Protein AF-A0A2S6NJQ5-F1 (afdb_monomer_lite)

Foldseek 3Di:
DDDDDDDDDDDPVVVVVLCVVCVVVVHDSRVSVVVVVVVLVPDPPVVNVVLVCCVVPNDPVRVVVVVVVVVVVVVVVVVVVVCVVCVVVVVVVDDPPDDPVRVVVVVVVVVVVVVVVVD

Sequence (119 aa):
MAGRAVSAWVSDDVAEAVTLEARRESRSPAQLAAQAVRFFMALPREARASVNALDNLGTPDQRRAALNEVARALNNAEFEMTCQRMAPHSLELMPDGMSDEALDAEAVRLTKAALKRGA

Organism: Rhodopila globiformis (NCBI:txid1071)

Structure (mmCIF, N/CA/C/O backbone):
data_AF-A0A2S6NJQ5-F1
#
_entry.id   AF-A0A2S6NJQ5-F1
#
loop_
_atom_site.group_PDB
_atom_site.id
_atom_site.type_symbol
_atom_site.label_atom_id
_atom_site.label_alt_id
_atom_site.label_comp_id
_atom_site.label_asym_id
_atom_site.label_entity_id
_atom_site.label_seq_id
_atom_site.pdbx_PDB_ins_code
_atom_site.Cartn_x
_atom_site.Cartn_y
_atom_site.Cartn_z
_atom_site.occupancy
_atom_site.B_iso_or_equiv
_atom_site.auth_seq_id
_atom_site.auth_comp_id
_atom_site.auth_asym_id
_atom_site.auth_atom_id
_atom_site.pdbx_PDB_model_num
ATOM 1 N N . MET A 1 1 ? -10.931 -23.246 -1.123 1.00 45.62 1 MET A N 1
ATOM 2 C CA . MET A 1 1 ? -9.941 -23.218 -0.022 1.00 45.62 1 MET A CA 1
ATOM 3 C C . MET A 1 1 ? -10.667 -22.817 1.250 1.00 45.62 1 MET A C 1
ATOM 5 O O . MET A 1 1 ? -11.226 -21.728 1.276 1.00 45.62 1 MET A O 1
ATOM 9 N N . ALA A 1 2 ? -10.734 -23.693 2.254 1.00 59.69 2 ALA A N 1
ATOM 10 C CA . ALA A 1 2 ? -11.397 -23.380 3.519 1.00 59.69 2 ALA A CA 1
ATOM 11 C C . ALA A 1 2 ? -10.540 -22.381 4.314 1.00 59.69 2 ALA A C 1
ATOM 13 O O . ALA A 1 2 ? -9.464 -22.728 4.798 1.00 59.69 2 ALA A O 1
ATOM 14 N N . GLY A 1 3 ? -10.984 -21.128 4.389 1.00 70.19 3 GLY A N 1
ATOM 15 C CA . GLY A 1 3 ? -10.384 -20.123 5.265 1.00 70.19 3 GLY A CA 1
ATOM 16 C C . GLY A 1 3 ? -10.907 -20.264 6.695 1.00 70.19 3 GLY A C 1
ATOM 17 O O . GLY A 1 3 ? -12.025 -20.729 6.906 1.00 70.19 3 GLY A O 1
ATOM 18 N N . ARG A 1 4 ? -10.108 -19.847 7.681 1.00 85.25 4 ARG A N 1
ATOM 19 C CA . ARG A 1 4 ? -10.577 -19.631 9.057 1.00 85.25 4 ARG A CA 1
ATOM 20 C C . ARG A 1 4 ? -10.884 -18.152 9.255 1.00 85.25 4 ARG A C 1
ATOM 22 O O . ARG A 1 4 ? -10.112 -17.306 8.808 1.00 85.25 4 ARG A O 1
ATOM 29 N N . ALA A 1 5 ? -11.999 -17.856 9.917 1.00 85.69 5 ALA A N 1
ATOM 30 C CA . ALA A 1 5 ? -12.349 -16.491 10.278 1.00 85.69 5 ALA A CA 1
ATOM 31 C C . ALA A 1 5 ? -11.473 -16.015 11.445 1.00 85.69 5 ALA A C 1
ATOM 33 O O . ALA A 1 5 ? -11.307 -16.727 12.435 1.00 85.69 5 ALA A O 1
ATOM 34 N N . VAL A 1 6 ? -10.935 -14.804 11.315 1.00 84.06 6 VAL A N 1
ATOM 35 C CA . VAL A 1 6 ? -10.288 -14.052 12.392 1.00 84.06 6 VAL A CA 1
ATOM 36 C C . VAL A 1 6 ? -11.060 -12.746 12.525 1.00 84.06 6 VAL A C 1
ATOM 38 O O . VAL A 1 6 ? -11.283 -12.068 11.525 1.00 84.06 6 VAL A O 1
ATOM 41 N N . SER A 1 7 ? -11.502 -12.419 13.737 1.00 87.00 7 SER A N 1
ATOM 42 C CA . SER A 1 7 ? -12.259 -11.200 14.031 1.00 87.00 7 SER A CA 1
ATOM 43 C C . SER A 1 7 ? -11.404 -10.220 14.824 1.00 87.00 7 SER A C 1
ATOM 45 O O . SER A 1 7 ? -10.731 -10.620 15.774 1.00 87.00 7 SER A O 1
ATOM 47 N N . ALA A 1 8 ? -11.479 -8.941 14.470 1.00 88.94 8 ALA A N 1
ATOM 48 C CA . ALA A 1 8 ? -10.858 -7.846 15.201 1.00 88.94 8 ALA A CA 1
ATOM 49 C C . ALA A 1 8 ? -11.831 -6.668 15.269 1.00 88.94 8 ALA A C 1
ATOM 51 O O . ALA A 1 8 ? -12.613 -6.456 14.342 1.00 88.94 8 ALA A O 1
ATOM 52 N N . TRP A 1 9 ? -11.769 -5.917 16.365 1.00 93.62 9 TRP A N 1
ATOM 53 C CA . TRP A 1 9 ? -12.493 -4.661 16.503 1.00 93.62 9 TRP A CA 1
ATOM 54 C C . TRP A 1 9 ? -11.660 -3.534 15.902 1.00 93.62 9 TRP A C 1
ATOM 56 O O . TRP A 1 9 ? -10.471 -3.416 16.196 1.00 93.62 9 TRP A O 1
ATOM 66 N N . VAL A 1 10 ? -12.293 -2.728 15.058 1.00 92.88 10 VAL A N 1
ATOM 67 C CA . VAL A 1 10 ? -11.721 -1.525 14.450 1.00 92.88 10 VAL A CA 1
ATOM 68 C C . VAL A 1 10 ? -12.694 -0.371 14.656 1.00 92.88 10 VAL A C 1
ATOM 70 O O . VAL A 1 10 ? -13.868 -0.602 14.944 1.00 92.88 10 VAL A O 1
ATOM 73 N N . SER A 1 11 ? -12.208 0.857 14.536 1.00 95.50 11 SER A N 1
ATOM 74 C CA . SER A 1 11 ? -13.056 2.044 14.542 1.00 95.50 11 SER A CA 1
ATOM 75 C C . SER A 1 11 ? -13.913 2.128 13.272 1.00 95.50 11 SER A C 1
ATOM 77 O O . SER A 1 11 ? -13.578 1.539 12.237 1.00 95.50 11 SER A O 1
ATOM 79 N N . ASP A 1 12 ? -15.030 2.852 13.358 1.00 96.56 12 ASP A N 1
ATOM 80 C CA . ASP A 1 12 ? -16.011 2.951 12.269 1.00 96.56 12 ASP A CA 1
ATOM 81 C C . ASP A 1 12 ? -15.403 3.536 10.986 1.00 96.56 12 ASP A C 1
ATOM 83 O O . ASP A 1 12 ? -15.677 3.042 9.895 1.00 96.56 12 ASP A O 1
ATOM 87 N N . ASP A 1 13 ? -14.500 4.510 11.106 1.00 96.50 13 ASP A N 1
ATOM 88 C CA . ASP A 1 13 ? -13.783 5.114 9.976 1.00 96.50 13 ASP A CA 1
ATOM 89 C C . ASP A 1 13 ? -12.936 4.088 9.202 1.00 96.50 13 ASP A C 1
ATOM 91 O O . ASP A 1 13 ? -12.935 4.068 7.969 1.00 96.50 13 ASP A O 1
ATOM 95 N N . VAL A 1 14 ? -12.262 3.177 9.909 1.00 94.56 14 VAL A N 1
ATOM 96 C CA . VAL A 1 14 ? -11.497 2.084 9.295 1.00 94.56 14 VAL A CA 1
ATOM 97 C C . VAL A 1 14 ? -12.437 1.074 8.635 1.00 94.56 14 VAL A C 1
ATOM 99 O O . VAL A 1 14 ? -12.170 0.626 7.517 1.00 94.56 14 VAL A O 1
ATOM 102 N N . ALA A 1 15 ? -13.548 0.719 9.286 1.00 95.62 15 ALA A N 1
ATOM 103 C CA . ALA A 1 15 ? -14.534 -0.205 8.724 1.00 95.62 15 ALA A CA 1
ATOM 104 C C . ALA A 1 15 ? -15.180 0.344 7.436 1.00 95.62 15 ALA A C 1
ATOM 106 O O . ALA A 1 15 ? -15.343 -0.389 6.449 1.00 95.62 15 ALA A O 1
ATOM 107 N N . GLU A 1 16 ? -15.505 1.637 7.419 1.00 96.88 16 GLU A N 1
ATOM 108 C CA . GLU A 1 16 ? -16.021 2.340 6.245 1.00 96.88 16 GLU A CA 1
ATOM 109 C C . GLU A 1 16 ? -14.987 2.387 5.118 1.00 96.88 16 GLU A C 1
ATOM 111 O O . GLU A 1 16 ? -15.312 2.038 3.978 1.00 96.88 16 GLU A O 1
ATOM 116 N N . ALA A 1 17 ? -13.730 2.726 5.426 1.00 95.75 17 ALA A N 1
ATOM 117 C CA . ALA A 1 17 ? -12.648 2.758 4.445 1.00 95.75 17 ALA A CA 1
ATOM 118 C C . ALA A 1 17 ? -12.424 1.385 3.789 1.00 95.75 17 ALA A C 1
ATOM 120 O O . ALA A 1 17 ? -12.374 1.283 2.562 1.00 95.75 17 ALA A O 1
ATOM 121 N N . VAL A 1 18 ? -12.379 0.307 4.582 1.00 95.75 18 VAL A N 1
ATOM 122 C CA . VAL A 1 18 ? -12.258 -1.068 4.063 1.00 95.75 18 VAL A CA 1
ATOM 123 C C . VAL A 1 18 ? -13.438 -1.415 3.154 1.00 95.75 18 VAL A C 1
ATOM 125 O O . VAL A 1 18 ? -13.254 -2.023 2.100 1.00 95.75 18 VAL A O 1
ATOM 128 N N . THR A 1 19 ? -14.656 -1.023 3.530 1.00 96.25 19 THR A N 1
ATOM 129 C CA . THR A 1 19 ? -15.853 -1.282 2.719 1.00 96.25 19 THR A CA 1
ATOM 130 C C . THR A 1 19 ? -15.806 -0.538 1.385 1.00 96.25 19 THR A C 1
ATOM 132 O O . THR A 1 19 ? -16.163 -1.106 0.349 1.00 96.25 19 THR A O 1
ATOM 135 N N . LEU A 1 20 ? -15.364 0.721 1.397 1.00 97.19 20 LEU A N 1
ATOM 136 C CA . LEU A 1 20 ? -15.250 1.549 0.202 1.00 97.19 20 LEU A CA 1
ATOM 137 C C . LEU A 1 20 ? -14.199 1.002 -0.770 1.00 97.19 20 LEU A C 1
ATOM 139 O O . LEU A 1 20 ? -14.500 0.818 -1.951 1.00 97.19 20 LEU A O 1
ATOM 143 N N . GLU A 1 21 ? -12.997 0.698 -0.281 1.00 97.00 21 GLU A N 1
ATOM 144 C CA . GLU A 1 21 ? -11.914 0.174 -1.119 1.00 97.00 21 GLU A CA 1
ATOM 145 C C . GLU A 1 21 ? -12.232 -1.223 -1.659 1.00 97.00 21 GLU A C 1
ATOM 147 O O . GLU A 1 21 ? -12.009 -1.504 -2.836 1.00 97.00 21 GLU A O 1
ATOM 152 N N . ALA A 1 22 ? -12.874 -2.081 -0.860 1.00 96.19 22 ALA A N 1
ATOM 153 C CA . ALA A 1 22 ? -13.286 -3.401 -1.327 1.00 96.19 22 ALA A CA 1
ATOM 154 C C . ALA A 1 22 ? -14.239 -3.300 -2.531 1.00 96.19 22 ALA A C 1
ATOM 156 O O . ALA A 1 22 ? -14.091 -4.040 -3.503 1.00 96.19 22 ALA A O 1
ATOM 157 N N . ARG A 1 23 ? -15.168 -2.333 -2.518 1.00 96.44 23 ARG A N 1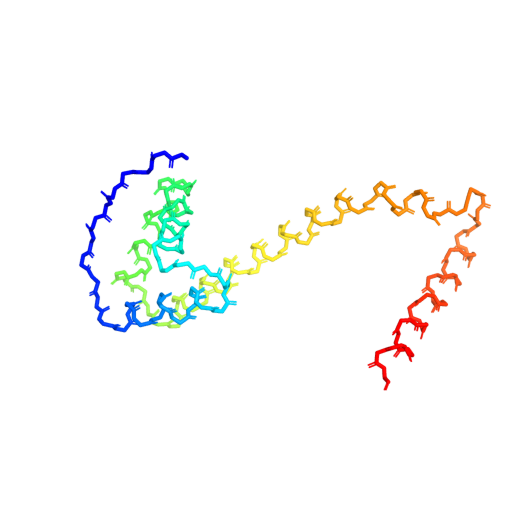
ATOM 158 C CA . ARG A 1 23 ? -16.053 -2.069 -3.665 1.00 96.44 23 ARG A CA 1
ATOM 159 C C . ARG A 1 23 ? -15.281 -1.597 -4.894 1.00 96.44 23 ARG A C 1
ATOM 161 O O . ARG A 1 23 ? -15.564 -2.084 -5.985 1.00 96.44 23 ARG A O 1
ATOM 168 N N . ARG A 1 24 ? -14.311 -0.689 -4.729 1.00 96.56 24 ARG A N 1
ATOM 169 C CA . ARG A 1 24 ? -13.465 -0.187 -5.831 1.00 96.56 24 ARG A CA 1
ATOM 170 C C . ARG A 1 24 ? -12.693 -1.314 -6.511 1.00 96.56 24 ARG A C 1
ATOM 172 O O . ARG A 1 24 ? -12.592 -1.336 -7.732 1.00 96.56 24 ARG A O 1
ATOM 179 N N . GLU A 1 25 ? -12.234 -2.289 -5.735 1.00 94.94 25 GLU A N 1
ATOM 180 C CA . GLU A 1 25 ? -11.501 -3.451 -6.242 1.00 94.94 25 GLU A CA 1
ATOM 181 C C . GLU A 1 25 ? -12.395 -4.634 -6.657 1.00 94.94 25 GLU A C 1
ATOM 183 O O . GLU A 1 25 ? -11.879 -5.696 -7.006 1.00 94.94 25 GLU A O 1
ATOM 188 N N . SER A 1 26 ? -13.729 -4.489 -6.624 1.00 96.12 26 SER A N 1
ATOM 189 C CA . SER A 1 26 ? -14.683 -5.586 -6.874 1.00 96.12 26 SER A CA 1
ATOM 190 C C . SER A 1 26 ? -14.432 -6.823 -5.993 1.00 96.12 26 SER A C 1
ATOM 192 O O . SER A 1 26 ? -14.500 -7.969 -6.440 1.00 96.12 26 SER A O 1
ATOM 194 N N . ARG A 1 27 ? -14.127 -6.589 -4.714 1.00 94.50 27 ARG A N 1
ATOM 195 C CA . ARG A 1 27 ? -13.840 -7.599 -3.686 1.00 94.50 27 ARG A CA 1
ATOM 196 C C . ARG A 1 27 ? -14.799 -7.461 -2.509 1.00 94.50 27 ARG A C 1
ATOM 198 O O . ARG A 1 27 ? -15.415 -6.423 -2.285 1.00 94.50 27 ARG A O 1
ATOM 205 N N . SER A 1 28 ? -14.919 -8.520 -1.714 1.00 94.88 28 SER A N 1
ATOM 206 C CA . SER A 1 28 ? -15.583 -8.427 -0.409 1.00 94.88 28 SER A CA 1
ATOM 207 C C . SER A 1 28 ? -14.662 -7.763 0.630 1.00 94.88 28 SER A C 1
ATOM 209 O O . SER A 1 28 ? -13.443 -7.956 0.565 1.00 94.88 28 SER A O 1
ATOM 211 N N . PRO A 1 29 ? -15.208 -7.060 1.643 1.00 94.38 29 PRO A N 1
ATOM 212 C CA . PRO A 1 29 ? -14.413 -6.501 2.743 1.00 94.38 29 P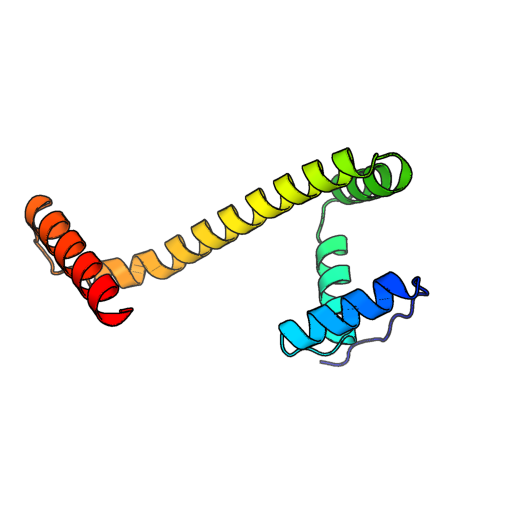RO A CA 1
ATOM 213 C C . PRO A 1 29 ? -13.511 -7.540 3.425 1.00 94.38 29 PRO A C 1
ATOM 215 O O . PRO A 1 29 ? -12.359 -7.261 3.742 1.00 94.38 29 PRO A O 1
ATOM 218 N N . ALA A 1 30 ? -13.998 -8.777 3.573 1.00 92.38 30 ALA A N 1
ATOM 219 C CA . ALA A 1 30 ? -13.230 -9.880 4.147 1.00 92.38 30 ALA A CA 1
ATOM 220 C C . ALA A 1 30 ? -12.009 -10.270 3.294 1.00 92.38 30 ALA A C 1
ATOM 222 O O . ALA A 1 30 ? -10.956 -10.588 3.843 1.00 92.38 30 ALA A O 1
ATOM 223 N N . GLN A 1 31 ? -12.122 -10.239 1.961 1.00 93.12 31 GLN A N 1
ATOM 224 C CA . GLN A 1 31 ? -10.991 -10.510 1.067 1.00 93.12 31 GLN A CA 1
ATOM 225 C C . GLN A 1 31 ? -9.935 -9.407 1.145 1.00 93.12 31 GLN A C 1
ATOM 227 O O . GLN A 1 31 ? -8.747 -9.726 1.215 1.00 93.12 31 GLN A O 1
ATOM 232 N N . LEU A 1 32 ? -10.359 -8.140 1.178 1.00 94.25 32 LEU A N 1
ATOM 233 C CA . LEU A 1 32 ? -9.446 -7.007 1.321 1.00 94.25 32 LEU A CA 1
ATOM 234 C C . LEU A 1 32 ? -8.724 -7.051 2.676 1.00 94.25 32 LEU A C 1
ATOM 236 O O . LEU A 1 32 ? -7.497 -6.984 2.728 1.00 94.25 32 LEU A O 1
ATOM 240 N N . ALA A 1 33 ? -9.462 -7.279 3.767 1.00 93.12 33 ALA A N 1
ATOM 241 C CA . ALA A 1 33 ? -8.885 -7.433 5.100 1.00 93.12 33 ALA A CA 1
ATOM 242 C C . ALA A 1 33 ? -7.894 -8.609 5.165 1.00 93.12 33 ALA A C 1
ATOM 244 O O . ALA A 1 33 ? -6.787 -8.468 5.683 1.00 93.12 33 ALA A O 1
ATOM 245 N N . ALA A 1 34 ? -8.241 -9.762 4.584 1.00 92.69 34 ALA A N 1
ATOM 246 C CA . ALA A 1 34 ? -7.341 -10.911 4.527 1.00 92.69 34 ALA A CA 1
ATOM 247 C C . ALA A 1 34 ? -6.062 -10.617 3.723 1.00 92.69 34 ALA A C 1
ATOM 249 O O . ALA A 1 34 ? -4.985 -11.095 4.091 1.00 92.69 34 ALA A O 1
ATOM 250 N N . GLN A 1 35 ? -6.153 -9.834 2.644 1.00 93.81 35 GLN A N 1
ATOM 251 C CA . GLN A 1 35 ? -4.983 -9.394 1.887 1.00 93.81 35 GLN A CA 1
ATOM 252 C C . GLN A 1 35 ? -4.107 -8.446 2.711 1.00 93.81 35 GLN A C 1
ATOM 254 O O . GLN A 1 35 ? -2.897 -8.658 2.762 1.00 93.81 35 GLN A O 1
ATOM 259 N N . ALA A 1 36 ? -4.698 -7.456 3.385 1.00 93.06 36 ALA A N 1
ATOM 260 C CA . ALA A 1 36 ? -3.972 -6.518 4.239 1.00 93.06 36 ALA A CA 1
ATOM 261 C C . ALA A 1 36 ? -3.230 -7.244 5.375 1.00 93.06 36 ALA A C 1
ATOM 263 O O . ALA A 1 36 ? -2.038 -7.020 5.586 1.00 93.06 36 ALA A O 1
ATOM 264 N N . VAL A 1 37 ? -3.894 -8.197 6.043 1.00 93.75 37 VAL A N 1
ATOM 265 C CA . VAL A 1 37 ? -3.271 -9.041 7.076 1.00 93.75 37 VAL A CA 1
ATOM 266 C C . VAL A 1 37 ? -2.126 -9.863 6.491 1.00 93.75 37 VAL A C 1
ATOM 268 O O . VAL A 1 37 ? -1.049 -9.924 7.082 1.00 93.75 37 VAL A O 1
ATOM 271 N N . ARG A 1 38 ? -2.319 -10.479 5.318 1.00 94.81 38 ARG A N 1
ATOM 272 C CA . ARG A 1 38 ? -1.260 -11.249 4.654 1.00 94.81 38 ARG A CA 1
ATOM 273 C C . ARG A 1 38 ? -0.056 -10.375 4.314 1.00 94.81 38 ARG A C 1
ATOM 275 O O . ARG A 1 38 ? 1.066 -10.806 4.557 1.00 94.81 38 ARG A O 1
ATOM 282 N N . PHE A 1 39 ? -0.284 -9.176 3.780 1.00 94.25 39 PHE A N 1
ATOM 283 C CA . PHE A 1 39 ? 0.774 -8.214 3.480 1.00 94.25 39 PHE A CA 1
ATOM 284 C C . PHE A 1 39 ? 1.558 -7.858 4.744 1.00 94.25 39 PHE A C 1
ATOM 286 O O . PHE A 1 39 ? 2.770 -8.047 4.785 1.00 94.25 39 PHE A O 1
ATOM 293 N N . PHE A 1 40 ? 0.864 -7.444 5.806 1.00 94.81 40 PHE A N 1
ATOM 294 C CA . PHE A 1 40 ? 1.509 -7.070 7.061 1.00 94.81 40 PHE A CA 1
ATOM 295 C C . 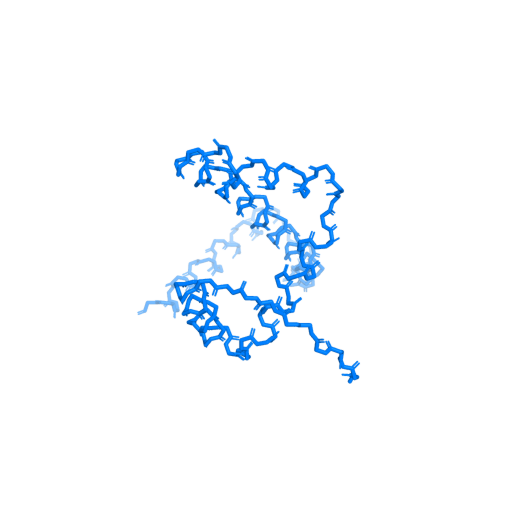PHE A 1 40 ? 2.306 -8.235 7.669 1.00 94.81 40 PHE A C 1
ATOM 297 O O . PHE A 1 40 ? 3.427 -8.044 8.135 1.00 94.81 40 PHE A O 1
ATOM 304 N N . MET A 1 41 ? 1.779 -9.463 7.612 1.00 95.75 41 MET A N 1
ATOM 305 C CA . MET A 1 41 ? 2.475 -10.664 8.096 1.00 95.75 41 MET A CA 1
ATOM 306 C C . MET A 1 41 ? 3.676 -11.078 7.237 1.00 95.75 41 MET A C 1
ATOM 308 O O . MET A 1 41 ? 4.598 -11.698 7.766 1.00 95.75 41 MET A O 1
ATOM 312 N N . ALA A 1 42 ? 3.694 -10.732 5.948 1.00 96.50 42 ALA A N 1
ATOM 313 C CA . ALA A 1 42 ? 4.815 -11.015 5.053 1.00 96.50 42 ALA A CA 1
ATOM 314 C C . ALA A 1 42 ? 6.021 -10.085 5.278 1.00 96.50 42 ALA A C 1
ATOM 316 O O . ALA A 1 42 ? 7.137 -10.432 4.897 1.00 96.50 42 ALA A O 1
ATOM 317 N N . LEU A 1 43 ? 5.822 -8.923 5.911 1.00 95.06 43 LEU A N 1
ATOM 318 C CA . LEU A 1 43 ? 6.915 -8.013 6.255 1.00 95.06 43 LEU A CA 1
ATOM 319 C C . LEU A 1 43 ? 7.877 -8.653 7.275 1.00 95.06 43 LEU A C 1
ATOM 321 O O . LEU A 1 43 ? 7.416 -9.361 8.175 1.00 95.06 43 LEU A O 1
ATOM 325 N N . PRO A 1 44 ? 9.193 -8.367 7.223 1.00 97.06 44 PRO A N 1
ATOM 326 C CA . PRO A 1 44 ? 10.125 -8.727 8.291 1.00 97.06 44 PRO A CA 1
ATOM 327 C C . PRO A 1 44 ? 9.683 -8.181 9.654 1.00 97.06 44 PRO A C 1
ATOM 329 O O . PRO A 1 44 ? 8.957 -7.184 9.743 1.00 97.06 44 PRO A O 1
ATOM 332 N N . ARG A 1 45 ? 10.128 -8.820 10.741 1.00 96.94 45 ARG A N 1
ATOM 333 C CA . ARG A 1 45 ? 9.737 -8.429 12.106 1.00 96.94 45 ARG A CA 1
ATOM 334 C C . ARG A 1 45 ? 10.089 -6.969 12.391 1.00 96.94 45 ARG A C 1
ATOM 336 O O . ARG A 1 45 ? 9.295 -6.262 13.004 1.00 96.94 45 ARG A O 1
ATOM 343 N N . GLU A 1 46 ? 11.254 -6.542 11.932 1.00 97.00 46 GLU A N 1
ATOM 344 C CA . GLU A 1 46 ? 11.798 -5.198 12.078 1.00 97.00 46 GLU A CA 1
ATOM 345 C C . GLU A 1 46 ? 10.909 -4.185 11.353 1.00 97.00 46 GLU A C 1
ATOM 347 O O . GLU A 1 46 ? 10.524 -3.180 11.940 1.00 97.00 46 GLU A O 1
ATOM 352 N N . ALA A 1 47 ? 10.479 -4.499 10.128 1.00 95.25 47 ALA A N 1
ATOM 353 C CA . ALA A 1 47 ? 9.569 -3.651 9.364 1.00 95.25 47 ALA A CA 1
ATOM 354 C C . ALA A 1 47 ? 8.198 -3.519 10.046 1.00 95.25 47 ALA A C 1
ATOM 356 O O . ALA A 1 47 ? 7.686 -2.409 10.174 1.00 95.25 47 ALA A O 1
ATOM 357 N N . ARG A 1 48 ? 7.626 -4.618 10.567 1.00 96.44 48 ARG A N 1
ATOM 358 C CA . ARG A 1 48 ? 6.388 -4.544 11.368 1.00 96.44 48 ARG A CA 1
ATOM 359 C C . ARG A 1 48 ? 6.565 -3.684 12.620 1.00 96.44 48 ARG A C 1
ATOM 361 O O . ARG A 1 48 ? 5.670 -2.918 12.962 1.00 96.44 48 ARG A O 1
ATOM 368 N N . ALA A 1 49 ? 7.709 -3.797 13.299 1.00 96.50 49 ALA A N 1
ATOM 369 C CA . ALA A 1 49 ? 8.014 -2.971 14.464 1.00 96.50 49 ALA A CA 1
ATOM 370 C C . ALA A 1 49 ? 8.109 -1.482 14.095 1.00 96.50 49 ALA A C 1
ATOM 372 O O . ALA A 1 49 ? 7.575 -0.649 14.822 1.00 96.50 49 ALA A O 1
ATOM 373 N N . SER A 1 50 ? 8.715 -1.149 12.953 1.00 95.56 50 SER A N 1
ATOM 374 C CA . SER A 1 50 ? 8.770 0.223 12.441 1.00 95.56 50 SER A CA 1
ATOM 375 C C . SER A 1 50 ? 7.393 0.775 12.074 1.00 95.56 50 SER A C 1
ATOM 377 O O . SER A 1 50 ? 7.107 1.916 12.426 1.00 95.56 50 SER A O 1
ATOM 379 N N . VAL A 1 51 ? 6.522 -0.019 11.438 1.00 94.25 51 VAL A N 1
ATOM 380 C CA . VAL A 1 51 ? 5.127 0.381 11.163 1.00 94.25 51 VAL A CA 1
ATOM 381 C C . VAL A 1 51 ? 4.395 0.685 12.472 1.00 94.25 51 VAL A C 1
ATOM 383 O O . VAL A 1 51 ? 3.851 1.772 12.632 1.00 94.25 51 VAL A O 1
ATOM 386 N N . ASN A 1 52 ? 4.487 -0.209 13.461 1.00 94.75 52 ASN A N 1
ATOM 387 C CA . ASN A 1 52 ? 3.874 0.016 14.772 1.00 94.75 52 ASN A CA 1
ATOM 388 C C . ASN A 1 52 ? 4.444 1.259 15.480 1.00 94.75 52 ASN A C 1
ATOM 390 O O . ASN A 1 52 ? 3.712 1.980 16.154 1.00 94.75 52 ASN A O 1
ATOM 394 N N . ALA A 1 53 ? 5.749 1.517 15.371 1.00 95.31 53 ALA A N 1
ATOM 395 C CA . ALA A 1 53 ? 6.364 2.709 15.952 1.00 95.31 53 ALA A CA 1
ATOM 396 C C . ALA A 1 53 ? 5.855 3.989 15.274 1.00 95.31 53 ALA A C 1
ATOM 398 O O . ALA A 1 53 ? 5.569 4.971 15.955 1.00 95.31 53 ALA A O 1
ATOM 399 N N . LEU A 1 54 ? 5.699 3.965 13.951 1.00 94.81 54 LEU A N 1
ATOM 400 C CA . LEU A 1 54 ? 5.177 5.079 13.169 1.00 94.81 54 LEU A CA 1
ATOM 401 C C . LEU A 1 54 ? 3.705 5.377 13.503 1.00 94.81 54 LEU A C 1
ATOM 403 O O . LEU A 1 54 ? 3.326 6.542 13.613 1.00 94.81 54 LEU A O 1
ATOM 407 N N . ASP A 1 55 ? 2.891 4.347 13.727 1.00 91.56 55 ASP A N 1
ATOM 408 C CA . ASP A 1 55 ? 1.497 4.522 14.140 1.00 91.56 55 ASP A CA 1
ATOM 409 C C . ASP A 1 55 ? 1.387 5.131 15.542 1.00 91.56 55 ASP A C 1
ATOM 411 O O . ASP A 1 55 ? 0.607 6.060 15.747 1.00 91.56 55 ASP A O 1
ATOM 415 N N . ASN A 1 56 ? 2.215 4.675 16.485 1.00 94.00 56 ASN A N 1
ATOM 416 C CA . ASN A 1 56 ? 2.157 5.129 17.876 1.00 94.00 56 ASN A CA 1
ATOM 417 C C . ASN A 1 56 ? 2.821 6.493 18.118 1.00 94.00 56 ASN A C 1
ATOM 419 O O . ASN A 1 56 ? 2.349 7.263 18.950 1.00 94.00 56 ASN A O 1
ATOM 423 N N . LEU A 1 57 ? 3.938 6.778 17.441 1.00 94.88 57 LEU A N 1
ATOM 424 C CA . LEU A 1 57 ? 4.800 7.932 17.736 1.00 94.88 57 LEU A CA 1
ATOM 425 C C . LEU A 1 57 ? 4.864 8.949 16.594 1.00 94.88 57 LEU A C 1
ATOM 427 O O . LEU A 1 57 ? 5.260 10.093 16.816 1.00 94.88 57 LEU A O 1
ATOM 431 N N . GLY A 1 58 ? 4.519 8.542 15.373 1.00 92.88 58 GLY A N 1
ATOM 432 C CA . GLY A 1 58 ? 4.630 9.394 14.198 1.00 92.88 58 GLY A CA 1
ATOM 433 C C . GLY A 1 58 ? 3.598 10.515 14.197 1.00 92.88 58 GLY A C 1
ATOM 434 O O . GLY A 1 58 ? 2.431 10.332 14.553 1.00 92.88 58 GLY A O 1
ATOM 435 N N . THR A 1 59 ? 4.003 11.691 13.728 1.00 96.75 59 THR A N 1
ATOM 436 C CA . THR A 1 59 ? 3.044 12.737 13.367 1.00 96.75 59 THR A CA 1
ATOM 437 C C . THR A 1 59 ? 2.267 12.330 12.105 1.00 96.75 59 THR A C 1
ATOM 439 O O . THR A 1 59 ? 2.735 11.489 11.330 1.00 96.75 59 THR A O 1
ATOM 442 N N . PRO A 1 60 ? 1.088 12.923 11.836 1.00 94.25 60 PRO A N 1
ATOM 443 C CA . PRO A 1 60 ? 0.360 12.678 10.590 1.00 94.25 60 PRO A CA 1
ATOM 444 C C . PRO A 1 60 ? 1.211 12.886 9.326 1.00 94.25 60 PRO A C 1
ATOM 446 O O . PRO A 1 60 ? 1.117 12.092 8.390 1.00 94.25 60 PRO A O 1
ATOM 449 N N . ASP A 1 61 ? 2.082 13.898 9.317 1.00 95.81 61 ASP A N 1
ATOM 450 C CA . ASP A 1 61 ? 2.958 14.187 8.177 1.00 95.81 61 ASP A CA 1
ATOM 451 C C . ASP A 1 61 ? 4.079 13.157 8.028 1.00 95.81 61 ASP A C 1
ATOM 453 O O . ASP A 1 61 ? 4.364 12.723 6.914 1.00 95.81 61 ASP A O 1
ATOM 457 N N . GLN A 1 62 ? 4.671 12.699 9.136 1.00 95.56 62 GLN A N 1
ATOM 458 C CA . GLN A 1 62 ? 5.662 11.618 9.115 1.00 95.56 62 GLN A CA 1
ATOM 459 C C . GLN A 1 62 ? 5.045 10.307 8.622 1.00 95.56 62 GLN A C 1
ATOM 461 O O . GLN A 1 62 ? 5.643 9.624 7.792 1.00 95.56 62 GLN A O 1
ATOM 466 N N . ARG A 1 63 ? 3.823 9.988 9.076 1.00 94.31 63 ARG A N 1
ATOM 467 C CA . ARG A 1 63 ? 3.050 8.842 8.579 1.00 94.31 63 ARG A CA 1
ATOM 468 C C . ARG A 1 63 ? 2.833 8.932 7.074 1.00 94.31 63 ARG A C 1
ATOM 470 O O . ARG A 1 63 ? 3.144 7.990 6.351 1.00 94.31 63 ARG A O 1
ATOM 477 N N . ARG A 1 64 ? 2.353 10.080 6.590 1.00 94.38 64 ARG A N 1
ATOM 478 C CA . ARG A 1 64 ? 2.115 10.307 5.159 1.00 94.38 64 ARG A CA 1
ATOM 479 C C . ARG A 1 64 ? 3.401 10.196 4.342 1.00 94.38 64 ARG A C 1
ATOM 481 O O . ARG A 1 64 ? 3.397 9.542 3.304 1.00 94.38 64 ARG A O 1
ATOM 488 N N . ALA A 1 65 ? 4.492 10.804 4.805 1.00 95.31 65 ALA A N 1
ATOM 489 C CA . ALA A 1 65 ? 5.782 10.742 4.128 1.00 95.31 65 ALA A CA 1
ATOM 490 C C . ALA A 1 65 ? 6.287 9.295 4.012 1.00 95.31 65 ALA A C 1
ATOM 492 O O . ALA A 1 65 ? 6.640 8.859 2.920 1.00 95.31 65 ALA A O 1
ATOM 493 N N . ALA A 1 66 ? 6.239 8.524 5.100 1.00 95.06 66 ALA A N 1
ATOM 494 C CA . ALA A 1 66 ? 6.641 7.121 5.086 1.00 95.06 66 ALA A CA 1
ATOM 495 C C . ALA A 1 66 ? 5.763 6.264 4.158 1.00 95.06 66 ALA A C 1
ATOM 497 O O . ALA A 1 66 ? 6.287 5.471 3.379 1.00 95.06 66 ALA A O 1
ATOM 498 N N . LEU A 1 67 ? 4.437 6.445 4.188 1.00 93.19 67 LEU A N 1
ATOM 499 C CA . LEU A 1 67 ? 3.523 5.724 3.295 1.00 93.19 67 LEU A CA 1
ATOM 500 C C . LEU A 1 67 ? 3.754 6.075 1.818 1.00 93.19 67 LEU A C 1
ATOM 502 O O . LEU A 1 67 ? 3.666 5.192 0.968 1.00 93.19 67 LEU A O 1
ATOM 506 N N . ASN A 1 68 ? 4.111 7.324 1.505 1.00 96.00 68 ASN A N 1
ATOM 507 C CA . ASN A 1 68 ? 4.475 7.726 0.144 1.00 96.00 68 ASN A CA 1
ATOM 508 C C . ASN A 1 68 ? 5.757 7.032 -0.344 1.00 96.00 68 ASN A C 1
ATOM 510 O O . ASN A 1 68 ? 5.827 6.635 -1.507 1.00 96.00 68 ASN A O 1
ATOM 514 N N . GLU A 1 69 ? 6.755 6.855 0.525 1.00 96.50 69 GLU A N 1
ATOM 515 C CA . GLU A 1 69 ? 7.968 6.102 0.180 1.00 96.50 69 GLU A CA 1
ATOM 516 C C . GLU A 1 69 ? 7.664 4.617 -0.056 1.00 96.50 69 GLU A C 1
ATOM 518 O O . GLU A 1 69 ? 8.140 4.038 -1.033 1.00 96.50 69 GLU A O 1
ATOM 523 N N . VAL A 1 70 ? 6.805 4.011 0.773 1.00 94.19 70 VAL A N 1
ATOM 524 C CA . VAL A 1 70 ? 6.341 2.630 0.552 1.00 94.19 70 VAL A CA 1
ATOM 525 C C . VAL A 1 70 ? 5.600 2.519 -0.781 1.00 94.19 70 VAL A C 1
ATOM 527 O O . VAL A 1 70 ? 5.885 1.611 -1.559 1.00 94.19 70 VAL A O 1
ATOM 530 N N . ALA A 1 71 ? 4.696 3.454 -1.087 1.00 94.19 71 ALA A N 1
ATOM 531 C CA . ALA A 1 71 ? 3.968 3.467 -2.354 1.00 94.19 71 ALA A CA 1
AT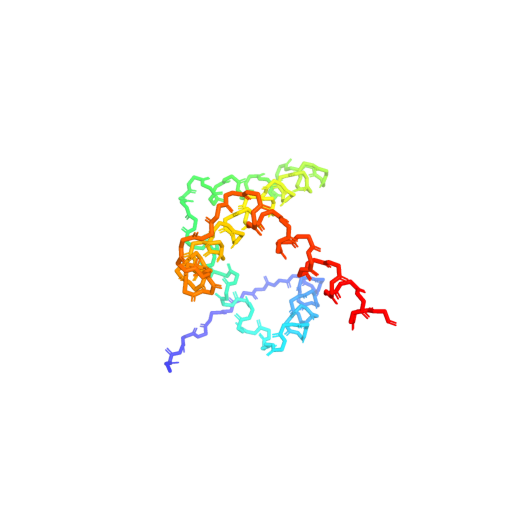OM 532 C C . ALA A 1 71 ? 4.917 3.570 -3.557 1.00 94.19 71 ALA A C 1
ATOM 534 O O . ALA A 1 71 ? 4.768 2.826 -4.525 1.00 94.19 71 ALA A O 1
ATOM 535 N N . ARG A 1 72 ? 5.936 4.438 -3.484 1.00 96.88 72 ARG A N 1
ATOM 536 C CA . ARG A 1 72 ? 6.956 4.559 -4.534 1.00 96.88 72 ARG A CA 1
ATOM 537 C C . ARG A 1 72 ? 7.713 3.246 -4.737 1.00 96.88 72 ARG A C 1
ATOM 539 O O . ARG A 1 72 ? 7.877 2.819 -5.875 1.00 96.88 72 ARG A O 1
ATOM 546 N N . ALA A 1 73 ? 8.137 2.596 -3.655 1.00 95.88 73 ALA A N 1
ATOM 547 C CA . ALA A 1 73 ? 8.844 1.321 -3.733 1.00 95.88 73 ALA A CA 1
ATOM 548 C C . ALA A 1 73 ? 7.978 0.214 -4.360 1.00 95.88 73 ALA A C 1
ATOM 550 O O . ALA A 1 73 ? 8.459 -0.532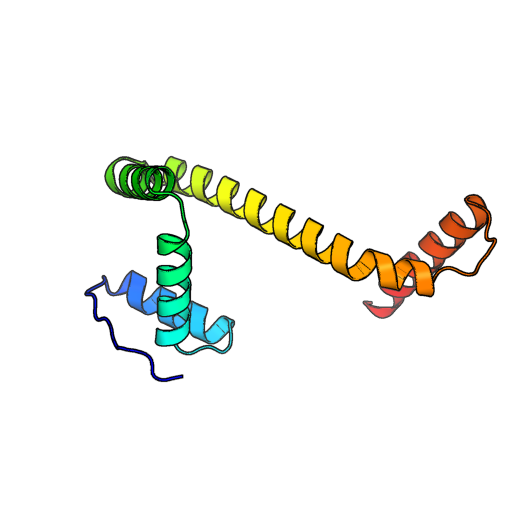 -5.212 1.00 95.88 73 ALA A O 1
ATOM 551 N N . LEU A 1 74 ? 6.697 0.135 -3.984 1.00 94.12 74 LEU A N 1
ATOM 552 C CA . LEU A 1 74 ? 5.762 -0.848 -4.537 1.00 94.12 74 LEU A CA 1
ATOM 553 C C . LEU A 1 74 ? 5.490 -0.616 -6.028 1.00 94.12 74 LEU A C 1
ATOM 555 O O . LEU A 1 74 ? 5.549 -1.567 -6.802 1.00 94.12 74 LEU A O 1
ATOM 559 N N . ASN A 1 75 ? 5.246 0.631 -6.436 1.00 94.62 75 ASN A N 1
ATOM 560 C CA . ASN A 1 75 ? 4.991 0.970 -7.838 1.00 94.62 75 ASN A CA 1
ATOM 561 C C . ASN A 1 75 ? 6.219 0.704 -8.720 1.00 94.62 75 ASN A C 1
ATOM 563 O O . ASN A 1 75 ? 6.082 0.203 -9.831 1.00 94.62 75 ASN A O 1
ATOM 567 N N . ASN A 1 76 ? 7.426 0.984 -8.220 1.00 95.56 76 ASN A N 1
ATOM 568 C CA . ASN A 1 76 ? 8.654 0.667 -8.950 1.00 95.56 76 ASN A CA 1
ATOM 569 C C . ASN A 1 76 ? 8.826 -0.848 -9.132 1.00 95.56 76 ASN A C 1
ATOM 571 O O . ASN A 1 76 ? 9.131 -1.298 -10.232 1.00 95.56 76 ASN A O 1
ATOM 575 N N . ALA A 1 77 ? 8.585 -1.638 -8.081 1.00 94.50 77 ALA A N 1
ATOM 576 C CA . ALA A 1 77 ? 8.665 -3.094 -8.172 1.00 94.50 77 ALA A CA 1
ATOM 577 C C . ALA A 1 77 ? 7.621 -3.672 -9.146 1.00 94.50 77 ALA A C 1
ATOM 579 O O . ALA A 1 77 ? 7.924 -4.582 -9.915 1.00 94.50 77 ALA A O 1
ATOM 580 N N . GLU A 1 78 ? 6.398 -3.134 -9.145 1.00 93.25 78 GLU A N 1
ATOM 581 C CA . GLU A 1 78 ? 5.342 -3.522 -10.086 1.00 93.25 78 GLU A CA 1
ATOM 582 C C . GLU A 1 78 ? 5.711 -3.182 -11.535 1.00 93.25 78 GLU A C 1
ATOM 584 O O . GLU A 1 78 ? 5.575 -4.036 -12.415 1.00 93.25 78 GLU A O 1
ATOM 589 N N . PHE A 1 79 ? 6.272 -1.993 -11.770 1.00 92.31 79 PHE A N 1
ATOM 590 C CA . PHE A 1 79 ? 6.792 -1.597 -13.075 1.00 92.31 79 PHE A CA 1
ATOM 591 C C . PHE A 1 79 ? 7.899 -2.544 -13.559 1.00 92.31 79 PHE A C 1
ATOM 593 O O . PHE A 1 79 ? 7.821 -3.060 -14.673 1.00 92.31 79 PHE A O 1
ATOM 600 N N . GLU A 1 80 ? 8.892 -2.843 -12.718 1.00 92.69 80 GLU A N 1
ATOM 601 C CA . GLU A 1 80 ? 9.982 -3.767 -13.055 1.00 92.69 80 GLU A CA 1
ATOM 602 C C . GLU A 1 80 ? 9.466 -5.174 -13.379 1.00 92.69 80 GLU A C 1
ATOM 604 O O . GLU A 1 80 ? 9.863 -5.764 -14.388 1.00 92.69 80 GLU A O 1
ATOM 609 N N . MET A 1 81 ? 8.541 -5.702 -12.570 1.00 91.06 81 MET A N 1
ATOM 610 C CA . MET A 1 81 ? 7.893 -6.989 -12.834 1.00 91.06 81 MET A CA 1
ATOM 611 C C . MET A 1 81 ? 7.159 -6.986 -14.177 1.00 91.06 81 MET A C 1
ATOM 613 O O . MET A 1 81 ? 7.239 -7.958 -14.931 1.00 91.06 81 MET A O 1
ATOM 617 N N . THR A 1 82 ? 6.447 -5.905 -14.491 1.00 89.88 82 THR A N 1
ATOM 618 C CA . THR A 1 82 ? 5.739 -5.753 -15.764 1.00 89.88 82 THR A CA 1
ATOM 619 C C . THR A 1 82 ? 6.718 -5.709 -16.935 1.00 89.88 82 THR A C 1
ATOM 621 O O . THR A 1 82 ? 6.547 -6.468 -17.890 1.00 89.88 82 THR A O 1
ATOM 624 N N . CYS A 1 83 ? 7.794 -4.925 -16.841 1.00 85.00 83 CYS A N 1
ATOM 625 C CA . CYS A 1 83 ? 8.852 -4.885 -17.851 1.00 85.00 83 CYS A CA 1
ATOM 626 C C . CYS A 1 83 ? 9.473 -6.267 -18.087 1.00 85.00 83 CYS A C 1
ATOM 628 O O . CYS A 1 83 ? 9.597 -6.690 -19.234 1.00 85.00 83 CYS A O 1
ATOM 630 N N . GLN A 1 84 ? 9.798 -7.008 -17.026 1.00 87.00 84 GLN A N 1
ATOM 631 C CA . GLN A 1 84 ? 10.356 -8.360 -17.139 1.00 87.00 84 GLN A CA 1
ATOM 632 C C . GLN A 1 84 ? 9.392 -9.342 -17.815 1.00 87.00 84 GLN A C 1
ATOM 634 O O . GLN A 1 84 ? 9.825 -10.191 -18.591 1.00 87.00 84 GLN A O 1
ATOM 639 N N . ARG A 1 85 ? 8.084 -9.231 -17.551 1.00 85.25 85 ARG A N 1
ATOM 640 C CA . ARG A 1 85 ? 7.065 -10.087 -18.184 1.00 85.25 85 ARG A CA 1
ATOM 641 C C . ARG A 1 85 ? 6.799 -9.712 -19.639 1.00 85.25 85 ARG A C 1
ATOM 643 O O . ARG A 1 85 ? 6.440 -10.587 -20.420 1.00 85.25 85 ARG A O 1
ATOM 650 N N . MET A 1 86 ? 6.959 -8.441 -20.003 1.00 81.00 86 MET A N 1
ATOM 651 C CA . MET A 1 86 ? 6.744 -7.960 -21.370 1.00 81.00 86 MET A CA 1
ATOM 652 C C . MET A 1 86 ? 7.978 -8.095 -22.265 1.00 81.00 86 MET A C 1
ATOM 654 O O . MET A 1 86 ? 7.809 -8.240 -23.472 1.00 81.00 86 MET A O 1
ATOM 658 N N . ALA A 1 87 ? 9.193 -8.098 -21.706 1.00 75.75 87 ALA A N 1
ATOM 659 C CA . ALA A 1 87 ? 10.442 -8.183 -22.467 1.00 75.75 87 ALA A CA 1
ATOM 660 C C . ALA A 1 87 ? 10.494 -9.353 -23.484 1.00 75.75 87 ALA A C 1
ATOM 662 O O . ALA A 1 87 ? 10.880 -9.118 -24.631 1.00 75.75 87 ALA A O 1
ATOM 663 N N . PRO A 1 88 ? 10.046 -10.582 -23.153 1.00 73.06 88 PRO A N 1
ATOM 664 C CA . PRO A 1 88 ? 10.012 -11.681 -24.119 1.00 73.06 88 PRO A CA 1
ATOM 665 C C . PRO A 1 88 ? 9.047 -11.409 -25.281 1.00 73.06 88 PRO A C 1
ATOM 667 O O . PRO A 1 88 ? 9.398 -11.613 -26.437 1.00 73.06 88 PRO A O 1
ATOM 670 N N . HIS A 1 89 ? 7.863 -10.864 -24.990 1.00 66.31 89 HIS A N 1
ATOM 671 C CA . HIS A 1 89 ? 6.868 -10.532 -26.012 1.00 66.31 89 HIS A CA 1
ATOM 672 C C . HIS A 1 89 ? 7.276 -9.336 -26.876 1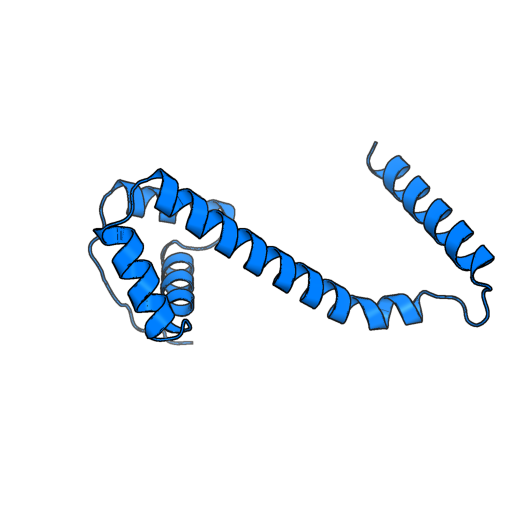.00 66.31 89 HIS A C 1
ATOM 674 O O . HIS A 1 89 ? 6.912 -9.278 -28.046 1.00 66.31 89 HIS A O 1
ATOM 680 N N . SER A 1 90 ? 8.047 -8.383 -26.340 1.00 61.06 90 SER A N 1
ATOM 681 C CA . SER A 1 90 ? 8.603 -7.302 -27.160 1.00 61.06 90 SER A CA 1
ATOM 682 C C . SER A 1 90 ? 9.645 -7.806 -28.153 1.00 61.06 90 SER A C 1
ATOM 684 O O . SER A 1 90 ? 9.675 -7.309 -29.272 1.00 61.06 90 SER A O 1
ATOM 686 N N . LEU A 1 91 ? 10.446 -8.812 -27.783 1.00 63.31 91 LEU A N 1
ATOM 687 C CA . LEU A 1 91 ? 11.420 -9.423 -28.692 1.00 63.31 91 LEU A CA 1
ATOM 688 C C . LEU A 1 91 ? 10.730 -10.189 -29.831 1.00 63.31 91 LEU A C 1
ATOM 690 O O . LEU A 1 91 ? 11.181 -10.116 -30.964 1.00 63.31 91 LEU A O 1
ATOM 694 N N . GLU A 1 92 ? 9.600 -10.847 -29.562 1.00 64.31 92 GLU A N 1
ATOM 695 C CA . GLU A 1 92 ? 8.788 -11.532 -30.586 1.00 64.31 92 GLU A CA 1
ATOM 696 C C . GLU A 1 92 ? 8.084 -10.567 -31.559 1.00 64.31 92 GLU A C 1
ATOM 698 O O . GLU A 1 92 ? 7.749 -10.941 -32.682 1.00 64.31 92 GLU A O 1
ATOM 703 N N . LEU A 1 93 ? 7.837 -9.325 -31.131 1.00 63.62 93 LEU A N 1
ATOM 704 C CA . LEU A 1 93 ? 7.228 -8.271 -31.948 1.00 63.62 93 LEU A CA 1
ATOM 705 C C . LEU A 1 93 ? 8.262 -7.443 -32.725 1.00 63.62 93 LEU A C 1
ATOM 707 O O . LEU A 1 93 ? 7.869 -6.645 -33.580 1.00 63.62 93 LEU A O 1
ATOM 711 N N . MET A 1 94 ? 9.556 -7.607 -32.434 1.00 60.19 94 MET A N 1
ATOM 712 C CA . MET A 1 94 ? 10.632 -6.938 -33.156 1.00 60.19 94 MET A CA 1
ATOM 713 C C . MET A 1 94 ? 10.995 -7.737 -34.414 1.00 60.19 94 MET A C 1
ATOM 715 O O . MET A 1 94 ? 11.357 -8.907 -34.313 1.00 60.19 94 MET A O 1
ATOM 719 N N . PRO A 1 95 ? 10.907 -7.139 -35.615 1.00 59.81 95 PRO A N 1
ATOM 720 C CA . PRO A 1 95 ? 11.359 -7.795 -36.835 1.00 59.81 95 PRO A CA 1
ATOM 721 C C . PRO A 1 95 ? 12.866 -8.061 -36.768 1.00 59.81 95 PRO A C 1
ATOM 723 O O . PRO A 1 95 ? 13.644 -7.137 -36.513 1.00 59.81 95 PRO A O 1
ATOM 726 N N . ASP A 1 96 ? 13.279 -9.304 -37.023 1.00 64.75 96 ASP A N 1
ATOM 727 C CA . ASP A 1 96 ? 14.695 -9.676 -37.061 1.00 64.75 96 ASP A CA 1
ATOM 728 C C . ASP A 1 96 ? 15.471 -8.782 -38.046 1.00 64.75 96 ASP A C 1
ATOM 730 O O . ASP A 1 96 ? 15.104 -8.645 -39.216 1.00 64.75 96 ASP A O 1
ATOM 734 N N . GLY A 1 97 ? 16.570 -8.183 -37.574 1.00 66.06 97 GLY A N 1
ATOM 735 C CA . GLY A 1 97 ? 17.522 -7.446 -38.412 1.00 66.06 97 GLY A CA 1
ATOM 736 C C . GLY A 1 97 ? 17.217 -5.964 -38.664 1.00 66.06 97 GLY A C 1
ATOM 737 O O . GLY A 1 97 ? 17.827 -5.380 -39.562 1.00 66.06 97 GLY A O 1
ATOM 738 N N . MET A 1 98 ? 16.315 -5.329 -37.906 1.00 67.00 98 MET A N 1
ATOM 739 C CA . MET A 1 98 ? 16.193 -3.863 -37.933 1.00 67.00 98 MET A CA 1
ATOM 740 C C . MET A 1 98 ? 17.435 -3.186 -37.337 1.00 67.00 98 MET A C 1
ATOM 742 O O . MET A 1 98 ? 17.929 -3.597 -36.291 1.00 67.00 98 MET A O 1
ATOM 746 N N . SER A 1 99 ? 17.923 -2.131 -37.998 1.00 75.19 99 SER A N 1
ATOM 747 C CA . SER A 1 99 ? 18.923 -1.236 -37.409 1.00 75.19 99 SER A CA 1
ATOM 748 C C . SER A 1 99 ? 18.310 -0.410 -36.277 1.00 75.19 99 SER A C 1
ATOM 750 O O . SER A 1 99 ? 17.099 -0.178 -36.261 1.00 75.19 99 SER A O 1
ATOM 752 N N . ASP A 1 100 ? 19.148 0.092 -35.369 1.00 72.62 100 ASP A N 1
ATOM 753 C CA . ASP A 1 100 ? 18.719 0.957 -34.261 1.00 72.62 100 ASP A CA 1
ATOM 754 C C . ASP A 1 100 ? 17.896 2.164 -34.757 1.00 72.62 100 ASP A C 1
ATOM 756 O O . ASP A 1 100 ? 16.857 2.490 -34.186 1.00 72.62 100 ASP A O 1
ATOM 760 N N . GLU A 1 101 ? 18.265 2.766 -35.897 1.00 78.56 101 GLU A N 1
ATOM 761 C CA . GLU A 1 101 ? 17.492 3.870 -36.488 1.00 78.56 101 GLU A CA 1
ATOM 762 C C . GLU A 1 101 ? 16.098 3.447 -36.983 1.00 78.56 101 GLU A C 1
ATOM 764 O O . GLU A 1 101 ? 15.151 4.237 -36.934 1.00 78.56 101 GLU A O 1
ATOM 769 N N . ALA A 1 102 ? 15.947 2.209 -37.463 1.00 76.75 102 ALA A N 1
ATOM 770 C CA . ALA A 1 102 ? 14.653 1.673 -37.878 1.00 76.75 102 ALA A CA 1
ATOM 771 C C . ALA A 1 102 ? 13.763 1.352 -36.667 1.00 76.75 102 ALA A C 1
ATOM 773 O O . ALA A 1 102 ? 12.552 1.584 -36.722 1.00 76.75 102 ALA A O 1
ATOM 774 N N . LEU A 1 103 ? 14.361 0.890 -35.563 1.00 73.00 103 LEU A N 1
ATOM 775 C CA . LEU A 1 103 ? 13.669 0.664 -34.293 1.00 73.00 103 LEU A CA 1
ATOM 776 C C . LEU A 1 103 ? 13.145 1.975 -33.697 1.00 73.00 103 LEU A C 1
ATOM 778 O O . LEU A 1 103 ? 11.972 2.050 -33.326 1.00 73.00 103 LEU A O 1
ATOM 782 N N . ASP A 1 104 ? 13.965 3.027 -33.679 1.00 78.81 104 ASP A N 1
ATOM 783 C CA . ASP A 1 104 ? 13.557 4.346 -33.184 1.00 78.81 104 ASP A CA 1
ATOM 784 C C . ASP A 1 104 ? 12.432 4.952 -34.035 1.00 78.81 104 ASP A C 1
ATOM 786 O O . ASP A 1 104 ? 11.438 5.472 -33.509 1.00 78.81 104 ASP A O 1
ATOM 790 N N . ALA A 1 105 ? 12.536 4.846 -35.363 1.00 81.25 105 ALA A N 1
ATOM 791 C CA . ALA A 1 105 ? 11.495 5.317 -36.270 1.00 81.25 105 ALA A CA 1
ATOM 792 C C . ALA A 1 105 ? 10.162 4.575 -36.053 1.00 81.25 105 ALA A C 1
ATOM 794 O O . ALA A 1 105 ? 9.091 5.199 -36.048 1.00 81.25 105 ALA A O 1
ATOM 795 N N . GLU A 1 106 ? 10.215 3.261 -35.827 1.00 75.56 106 GLU A N 1
ATOM 796 C CA . GLU A 1 106 ? 9.034 2.436 -35.582 1.00 75.56 106 GLU A CA 1
ATOM 797 C C . GLU A 1 106 ? 8.415 2.701 -34.200 1.00 75.56 106 GLU A C 1
ATOM 799 O O . GLU A 1 106 ? 7.194 2.855 -34.087 1.00 75.56 106 GLU A O 1
ATOM 804 N N . ALA A 1 107 ? 9.230 2.885 -33.158 1.00 76.94 107 ALA A N 1
ATOM 805 C CA . ALA A 1 107 ? 8.768 3.282 -31.829 1.00 76.94 107 ALA A CA 1
ATOM 806 C C . ALA A 1 107 ? 8.033 4.634 -31.858 1.00 76.94 107 ALA A C 1
ATOM 808 O O . ALA A 1 107 ? 6.940 4.775 -31.292 1.00 76.94 107 ALA A O 1
ATOM 809 N N . VAL A 1 108 ? 8.561 5.623 -32.589 1.00 80.62 108 VAL A N 1
ATOM 810 C CA . VAL A 1 108 ? 7.892 6.922 -32.786 1.00 80.62 108 VAL A CA 1
ATOM 811 C C . VAL A 1 108 ? 6.559 6.753 -33.519 1.00 80.62 108 VAL A C 1
ATOM 813 O O . VAL A 1 108 ? 5.565 7.397 -33.156 1.00 80.62 108 VAL A O 1
ATOM 816 N N . ARG A 1 109 ? 6.502 5.883 -34.535 1.00 81.94 109 ARG A N 1
ATOM 817 C CA . ARG A 1 109 ? 5.274 5.600 -35.292 1.00 81.94 109 ARG A CA 1
ATOM 818 C C . ARG A 1 109 ? 4.197 4.977 -34.402 1.00 81.94 109 ARG A C 1
ATOM 820 O O . ARG A 1 109 ? 3.055 5.444 -34.422 1.00 81.94 109 ARG A O 1
ATOM 827 N N . LEU A 1 110 ? 4.555 3.969 -33.605 1.00 77.31 110 LEU A N 1
ATOM 828 C CA . LEU A 1 110 ? 3.648 3.275 -32.686 1.00 77.31 110 LEU A CA 1
ATOM 829 C C . LEU A 1 110 ? 3.116 4.216 -31.599 1.00 77.31 110 LEU A C 1
ATOM 831 O O . LEU A 1 110 ? 1.904 4.279 -31.379 1.00 77.31 110 LEU A O 1
ATOM 835 N N . THR A 1 111 ? 3.990 5.025 -30.996 1.00 76.88 111 THR A N 1
ATOM 836 C CA . THR A 1 111 ? 3.609 5.986 -29.947 1.00 76.88 111 THR A CA 1
ATOM 837 C C . THR A 1 111 ? 2.667 7.073 -30.485 1.00 76.88 111 THR A C 1
ATOM 839 O O . THR A 1 111 ? 1.645 7.381 -29.868 1.00 76.88 111 THR A O 1
ATOM 842 N N . LYS A 1 112 ? 2.928 7.608 -31.689 1.00 77.75 112 LYS A N 1
ATOM 843 C CA . LYS A 1 112 ? 2.017 8.559 -32.361 1.00 77.75 112 LYS A CA 1
ATOM 844 C C . LYS A 1 112 ? 0.669 7.933 -32.725 1.00 77.75 112 LYS A C 1
ATOM 846 O O . LYS A 1 112 ? -0.358 8.607 -32.647 1.00 77.75 112 LYS A O 1
ATOM 851 N N . ALA A 1 113 ? 0.654 6.668 -33.144 1.00 70.75 113 ALA A N 1
ATOM 852 C CA . ALA A 1 113 ? -0.577 5.961 -33.483 1.00 70.75 113 ALA A CA 1
ATOM 853 C C . ALA A 1 113 ? -1.446 5.688 -32.244 1.00 70.75 113 ALA A C 1
ATOM 855 O O . ALA A 1 113 ? -2.666 5.827 -32.325 1.00 70.75 113 ALA A O 1
ATOM 856 N N . ALA A 1 114 ? -0.835 5.354 -31.103 1.00 66.44 114 ALA A N 1
ATOM 857 C CA . ALA A 1 114 ? -1.537 5.168 -29.835 1.00 66.44 114 ALA A CA 1
ATOM 858 C C . ALA A 1 114 ? -2.200 6.469 -29.348 1.00 66.44 114 ALA A C 1
ATOM 860 O O . ALA A 1 114 ? -3.380 6.462 -29.004 1.00 66.44 114 ALA A O 1
ATOM 861 N N . LEU A 1 115 ? -1.491 7.602 -29.432 1.00 70.12 115 LEU A N 1
ATOM 862 C CA . LEU A 1 115 ? -2.030 8.926 -29.088 1.00 70.12 115 LEU A CA 1
ATOM 863 C C . LEU A 1 115 ? -3.222 9.341 -29.964 1.00 70.12 115 LEU A C 1
ATOM 865 O O . LEU A 1 115 ? -4.152 9.969 -29.472 1.00 70.12 115 LEU A O 1
ATOM 869 N N . LYS A 1 116 ? -3.232 8.960 -31.248 1.00 66.88 116 LYS A N 1
ATOM 870 C CA . LYS A 1 116 ? -4.361 9.225 -32.158 1.00 66.88 116 LYS A CA 1
ATOM 871 C C . LYS A 1 116 ? -5.589 8.344 -31.922 1.00 66.88 116 LYS A C 1
ATOM 873 O O . LYS A 1 116 ? -6.653 8.698 -32.404 1.00 66.88 116 LYS A O 1
ATOM 878 N N . ARG A 1 117 ? -5.448 7.188 -31.265 1.00 56.84 117 ARG A N 1
ATOM 879 C CA . ARG A 1 117 ? -6.574 6.280 -30.961 1.00 56.84 117 ARG A CA 1
ATOM 880 C C . ARG A 1 117 ? -7.232 6.571 -29.611 1.00 56.84 117 ARG A C 1
ATOM 882 O O . ARG A 1 117 ? -8.309 6.048 -29.357 1.00 56.84 117 ARG A O 1
ATOM 889 N N . GLY A 1 118 ? -6.570 7.347 -28.751 1.00 52.44 118 GLY A N 1
ATOM 890 C CA . GLY A 1 118 ? -7.094 7.794 -27.456 1.00 52.44 118 GLY A CA 1
ATOM 891 C C . GLY A 1 118 ? -7.698 9.204 -27.464 1.00 52.44 118 GLY A C 1
ATOM 892 O O . GLY A 1 118 ? -8.046 9.694 -26.393 1.00 52.44 118 GLY A O 1
ATOM 893 N N . ALA A 1 119 ? -7.785 9.846 -28.634 1.00 47.38 119 ALA A N 1
ATOM 894 C CA . ALA A 1 119 ? -8.452 11.127 -28.876 1.00 47.38 119 ALA A CA 1
ATOM 895 C C . ALA A 1 119 ? -9.716 10.896 -29.712 1.00 47.38 119 ALA A C 1
ATOM 897 O O . ALA A 1 119 ? -10.703 11.628 -29.485 1.00 47.38 119 ALA A O 1
#

Radius of gyration: 21.91 Å; chains: 1; bounding box: 35×38×56 Å

Secondary structure (DSSP, 8-state):
--PPP------HHHHHHHHHHHHHTT--HHHHHHHHHHHHHHS-HHHHHHHHHHHHH--HHHHHHHHHHHHHHHHHHHHHHHHHHHHHHHHHHSPTT--HHHHHHHHHHHHHHHHHH--

pLDDT: mean 86.24, std 12.88, range [45.62, 97.19]